Protein AF-A0A3B8U8Y0-F1 (afdb_monomer)

Sequence (117 aa):
MSFTENQKLILLQQATRGCTAACVAMLILENLNTLSEQHMLELSRTNLGDRLSMCRLLQKAGLTPVVKYDIPLDCLQQTIQENGPAIASIRGHVVIVDEVTESFVRIRDLITDGKLM

Foldseek 3Di:
DDADPVRQDADAQPDPLQQLLRVLVSVLCVVPVDDDPVSVVLSVVDSPLDDVSSQVSCVVSVAHDDDDPPADLVRVQVVCVVRNWDFDADPNGTWIFGHGDPVDTDIRGNYHPDPPD

Secondary structure (DSSP, 8-state):
-EE-TT--EEPPP-STT-HHHHHHHHHHHHHHSS--HHHHHHHHH----SHHHHHHHHHHTT--PPP-SS--HHHHHHHHHHH--EEEEETTEEEEEEEE-SS-EEEE----TT---

Radius of gyration: 13.86 Å; Cα contacts (8 Å, |Δi|>4): 140; chains: 1; bounding box: 35×28×33 Å

Nearest PDB structures (foldseek):
  6ha7-assembly3_B  TM=3.463E-01  e=4.178E+00  Cricetulus griseus

pLDDT: mean 80.46, std 12.52, range [33.72, 93.0]

Structure (mmCIF, N/CA/C/O backbone):
data_AF-A0A3B8U8Y0-F1
#
_entry.id   AF-A0A3B8U8Y0-F1
#
loop_
_atom_site.group_PDB
_atom_site.id
_atom_site.type_symbol
_atom_site.label_atom_id
_atom_site.label_alt_id
_atom_site.label_comp_id
_atom_site.label_asym_id
_atom_site.label_entity_id
_atom_site.label_seq_id
_atom_site.pdbx_PDB_ins_code
_atom_site.Cartn_x
_atom_site.Cartn_y
_atom_site.Cartn_z
_atom_site.occupancy
_atom_site.B_iso_or_equiv
_atom_site.auth_seq_id
_atom_site.auth_comp_id
_atom_site.auth_asym_id
_atom_site.auth_atom_id
_atom_site.pdbx_PDB_model_num
ATOM 1 N N . MET A 1 1 ? -5.450 11.447 -13.103 1.00 61.28 1 MET A N 1
ATOM 2 C CA . MET A 1 1 ? -5.392 11.132 -11.660 1.00 61.28 1 MET A CA 1
ATOM 3 C C . MET A 1 1 ? -6.642 11.704 -11.038 1.00 61.28 1 MET A C 1
ATOM 5 O O . MET A 1 1 ? -7.024 12.800 -11.433 1.00 61.28 1 MET A O 1
ATOM 9 N N . SER A 1 2 ? -7.267 10.968 -10.130 1.00 72.06 2 SER A N 1
ATOM 10 C CA . SER A 1 2 ? -8.475 11.408 -9.429 1.00 72.06 2 SER A 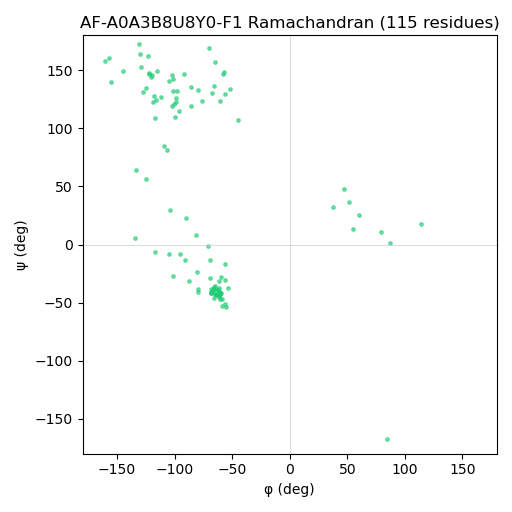CA 1
ATOM 11 C C . SER A 1 2 ? -8.219 11.371 -7.926 1.00 72.06 2 SER A C 1
ATOM 13 O O . SER A 1 2 ? -7.274 10.721 -7.482 1.00 72.06 2 SER A O 1
ATOM 15 N N . PHE A 1 3 ? -9.044 12.063 -7.147 1.00 76.06 3 PHE A N 1
ATOM 16 C CA . PHE A 1 3 ? -8.969 12.053 -5.688 1.00 76.06 3 PHE A CA 1
ATOM 17 C C . PHE A 1 3 ? -10.305 11.593 -5.111 1.00 76.06 3 PHE A C 1
ATOM 19 O O . PHE A 1 3 ? -11.359 11.860 -5.689 1.00 76.06 3 PHE A O 1
ATOM 26 N N . THR A 1 4 ? -10.262 10.888 -3.987 1.00 76.69 4 THR A N 1
ATOM 27 C CA . THR A 1 4 ? -11.445 10.600 -3.170 1.00 76.69 4 THR A CA 1
ATOM 28 C C . THR A 1 4 ? -11.956 11.869 -2.475 1.00 76.69 4 THR A C 1
ATOM 30 O O . THR A 1 4 ? -11.252 12.878 -2.387 1.00 76.69 4 THR A O 1
ATOM 33 N N . GLU A 1 5 ? -13.151 11.800 -1.881 1.00 74.00 5 GLU A N 1
ATOM 34 C CA . GLU A 1 5 ? -13.705 12.875 -1.038 1.00 74.00 5 GLU A CA 1
ATOM 35 C C . GLU A 1 5 ? -12.781 13.258 0.134 1.00 74.00 5 GLU A C 1
ATOM 37 O O . GLU A 1 5 ? -12.718 14.422 0.520 1.00 74.00 5 GLU A O 1
ATOM 42 N N . ASN A 1 6 ? -12.000 12.304 0.659 1.00 78.88 6 ASN A N 1
ATOM 43 C CA . ASN A 1 6 ? -10.987 12.537 1.693 1.00 78.88 6 ASN A CA 1
ATOM 44 C C . ASN A 1 6 ? -9.588 12.867 1.128 1.00 78.88 6 ASN A C 1
ATOM 46 O O . ASN A 1 6 ? -8.593 12.671 1.824 1.00 78.88 6 ASN A O 1
ATOM 50 N N . GLN A 1 7 ? -9.504 13.362 -0.114 1.00 79.56 7 GLN A N 1
ATOM 51 C CA . GLN A 1 7 ? -8.270 13.823 -0.773 1.00 79.56 7 GLN A CA 1
ATOM 52 C C . GLN A 1 7 ? -7.182 12.742 -0.914 1.00 79.56 7 GLN A C 1
ATOM 54 O O . GLN A 1 7 ? -5.994 13.044 -1.023 1.00 79.56 7 GLN A O 1
ATOM 59 N N . LYS A 1 8 ? -7.572 11.463 -0.939 1.00 80.62 8 LYS A N 1
ATOM 60 C CA . LYS A 1 8 ? -6.664 10.343 -1.210 1.00 80.62 8 LYS A CA 1
ATOM 61 C C . LYS A 1 8 ? -6.549 10.130 -2.709 1.00 80.62 8 LYS A C 1
ATOM 63 O O . LYS A 1 8 ? -7.545 10.125 -3.430 1.00 80.62 8 LYS A O 1
ATOM 68 N N . LEU A 1 9 ? -5.322 9.934 -3.177 1.00 81.25 9 LEU A N 1
ATOM 69 C CA . LEU A 1 9 ? -5.043 9.716 -4.589 1.00 81.25 9 LEU A CA 1
ATOM 70 C C . LEU A 1 9 ? -5.647 8.389 -5.076 1.00 81.25 9 LEU A C 1
ATOM 72 O O . LEU A 1 9 ? -5.493 7.356 -4.419 1.00 81.25 9 LEU A O 1
ATOM 76 N N . ILE A 1 10 ? -6.259 8.430 -6.261 1.00 79.69 10 ILE A N 1
ATOM 77 C CA . ILE A 1 10 ? -6.665 7.275 -7.063 1.00 79.69 10 ILE A CA 1
ATOM 78 C C . ILE A 1 10 ? -5.938 7.320 -8.416 1.00 79.69 10 ILE A C 1
ATOM 80 O O . ILE A 1 10 ? -6.062 8.274 -9.198 1.00 79.69 10 ILE A O 1
ATOM 84 N N . LEU A 1 11 ? -5.199 6.251 -8.713 1.00 75.50 11 LEU A N 1
ATOM 85 C CA . LEU A 1 11 ? -4.645 5.968 -10.034 1.00 75.50 11 LEU A CA 1
ATOM 86 C C . LEU A 1 11 ? -5.516 4.922 -10.722 1.00 75.50 11 LEU A C 1
ATOM 88 O O . LEU A 1 11 ? -5.813 3.891 -10.140 1.00 75.50 11 LEU A O 1
ATOM 92 N N . LEU A 1 12 ? -5.900 5.150 -11.973 1.00 70.81 12 LEU A N 1
ATOM 93 C CA . LEU A 1 12 ? -6.629 4.138 -12.735 1.00 70.81 12 LEU A CA 1
ATOM 94 C C . LEU A 1 12 ? -5.653 3.094 -13.274 1.00 70.81 12 LEU A C 1
ATOM 96 O O . LEU A 1 12 ? -4.630 3.445 -13.873 1.00 70.81 12 LEU A O 1
ATOM 100 N N . GLN A 1 13 ? -5.988 1.816 -13.104 1.00 67.12 13 GLN A N 1
ATOM 101 C CA . GLN A 1 13 ? -5.239 0.720 -13.705 1.00 67.12 13 GLN A CA 1
ATOM 102 C C . GLN A 1 13 ? -5.259 0.865 -15.237 1.00 67.12 13 GLN A C 1
ATOM 104 O O . GLN A 1 13 ? -6.322 0.925 -15.844 1.00 67.12 13 GLN A O 1
ATOM 109 N N . GLN A 1 14 ? -4.083 0.919 -15.868 1.00 65.19 14 GLN A N 1
ATOM 110 C CA . GLN A 1 14 ? -3.953 1.127 -17.323 1.00 65.19 14 GLN A CA 1
ATOM 111 C C . GLN A 1 14 ? -3.911 -0.184 -18.133 1.00 65.19 14 GLN A C 1
ATOM 113 O O . GLN A 1 14 ? -4.039 -0.168 -19.351 1.00 65.19 14 GLN A O 1
ATOM 118 N N . ALA A 1 15 ? -3.719 -1.332 -17.476 1.00 63.44 15 ALA A N 1
ATOM 119 C CA . ALA A 1 15 ? -3.616 -2.645 -18.117 1.00 63.44 15 ALA A CA 1
ATOM 120 C C . ALA A 1 15 ? -4.244 -3.720 -17.232 1.00 63.44 15 ALA A C 1
ATOM 122 O O . ALA A 1 15 ? -4.140 -3.626 -16.019 1.00 63.44 15 ALA A O 1
ATOM 123 N N . THR A 1 16 ? -4.817 -4.786 -17.797 1.00 59.38 16 THR A N 1
ATOM 124 C CA . THR A 1 16 ? -5.608 -5.826 -17.096 1.00 59.38 16 THR A CA 1
ATOM 125 C C . THR A 1 16 ? -4.894 -6.537 -15.933 1.00 59.38 16 THR A C 1
ATOM 127 O O . THR A 1 16 ? -5.552 -7.145 -15.096 1.00 59.38 16 THR A O 1
ATOM 130 N N . ARG A 1 17 ? -3.559 -6.450 -15.841 1.00 56.72 17 ARG A N 1
ATOM 131 C CA . ARG A 1 17 ? -2.722 -7.032 -14.771 1.00 56.72 17 ARG A CA 1
ATOM 132 C C . ARG A 1 17 ? -1.838 -5.973 -14.098 1.00 56.72 17 ARG A C 1
ATOM 134 O O . ARG A 1 17 ? -0.621 -6.095 -14.093 1.00 56.72 17 ARG A O 1
ATOM 141 N N . GLY A 1 18 ? -2.458 -4.916 -13.577 1.00 71.75 18 GLY A N 1
ATOM 142 C CA . GLY A 1 18 ? -1.759 -3.762 -13.000 1.00 71.75 18 GLY A CA 1
ATOM 143 C C . GLY A 1 18 ? -2.308 -3.277 -11.659 1.00 71.75 18 GLY A C 1
ATOM 144 O O . GLY A 1 18 ? -1.833 -2.258 -11.171 1.00 71.75 18 GLY A O 1
ATOM 145 N N . CYS A 1 19 ? -3.283 -3.970 -11.058 1.00 77.31 19 CYS A N 1
ATOM 146 C CA . CYS A 1 19 ? -3.900 -3.549 -9.795 1.00 77.31 19 CYS A CA 1
ATOM 147 C C . CYS A 1 19 ? -2.862 -3.436 -8.670 1.00 77.31 19 CYS A C 1
ATOM 149 O O . CYS A 1 19 ? -2.756 -2.403 -8.018 1.00 77.31 19 CYS A O 1
ATOM 151 N N . THR A 1 20 ? -1.990 -4.431 -8.518 1.00 84.06 20 THR A N 1
ATOM 152 C CA . THR A 1 20 ? -0.935 -4.379 -7.505 1.00 84.06 20 THR A CA 1
ATOM 153 C C . THR A 1 20 ? 0.035 -3.218 -7.720 1.00 84.06 20 THR A C 1
ATOM 155 O O . THR A 1 20 ? 0.385 -2.514 -6.774 1.00 84.06 20 THR A O 1
ATOM 158 N N . ALA A 1 21 ? 0.442 -2.980 -8.970 1.00 82.75 21 ALA A N 1
ATOM 159 C CA . ALA A 1 21 ? 1.349 -1.887 -9.296 1.00 82.75 21 ALA A CA 1
ATOM 160 C C . ALA A 1 21 ? 0.714 -0.515 -9.077 1.00 82.75 21 ALA A C 1
ATOM 162 O O . ALA A 1 21 ? 1.362 0.379 -8.536 1.00 82.75 21 ALA A O 1
ATOM 163 N N . ALA A 1 22 ? -0.564 -0.364 -9.411 1.00 83.00 22 ALA A N 1
ATOM 164 C CA . ALA A 1 22 ? -1.294 0.860 -9.139 1.00 83.00 22 ALA A CA 1
ATOM 165 C C . ALA A 1 22 ? -1.485 1.090 -7.626 1.00 83.00 22 ALA A C 1
ATOM 167 O O . ALA A 1 22 ? -1.279 2.215 -7.178 1.00 83.00 22 ALA A O 1
ATOM 168 N N . CYS A 1 23 ? -1.754 0.049 -6.821 1.00 87.69 23 CYS A N 1
ATOM 169 C CA . CYS A 1 23 ? -1.777 0.151 -5.352 1.00 87.69 23 CYS A CA 1
ATOM 170 C C . CYS A 1 23 ? -0.453 0.685 -4.799 1.00 87.69 23 CYS A C 1
ATOM 172 O O . CYS A 1 23 ? -0.434 1.651 -4.038 1.00 87.69 23 CYS A O 1
ATOM 174 N N . VAL A 1 24 ? 0.666 0.078 -5.203 1.00 88.56 24 VAL A N 1
ATOM 175 C CA . VAL A 1 24 ? 1.992 0.494 -4.727 1.00 88.56 24 VAL A CA 1
ATOM 176 C C . VAL A 1 24 ? 2.311 1.923 -5.172 1.00 88.56 24 VAL A C 1
ATOM 178 O O . VAL A 1 24 ? 2.760 2.730 -4.362 1.00 88.56 24 VAL A O 1
ATOM 181 N N . ALA A 1 25 ? 2.025 2.268 -6.428 1.00 86.94 25 ALA A N 1
ATOM 182 C CA . ALA A 1 25 ? 2.234 3.613 -6.951 1.00 86.94 25 ALA A CA 1
ATOM 183 C C . ALA A 1 25 ? 1.418 4.674 -6.193 1.00 86.94 25 ALA A C 1
ATOM 185 O O . ALA A 1 25 ? 1.948 5.746 -5.904 1.00 86.94 25 ALA A O 1
ATOM 186 N N . MET A 1 26 ? 0.163 4.372 -5.836 1.00 87.56 26 MET A N 1
ATOM 187 C CA . MET A 1 26 ? -0.683 5.276 -5.051 1.00 87.56 26 MET A CA 1
ATOM 188 C C . MET A 1 26 ? -0.080 5.573 -3.680 1.00 87.56 26 MET A C 1
ATOM 190 O O . MET A 1 26 ? 0.011 6.741 -3.315 1.00 87.56 26 MET A O 1
ATOM 194 N N . LEU A 1 27 ? 0.386 4.552 -2.952 1.00 89.00 27 LEU A N 1
ATOM 195 C CA . LEU A 1 27 ? 0.992 4.753 -1.630 1.00 89.00 27 LEU A CA 1
ATOM 196 C C . LEU A 1 27 ? 2.308 5.532 -1.699 1.00 89.00 27 LEU A C 1
ATOM 198 O O . LEU A 1 27 ? 2.566 6.381 -0.850 1.00 89.00 27 LEU A O 1
ATOM 202 N N . ILE A 1 28 ? 3.135 5.279 -2.718 1.00 88.62 28 ILE A N 1
ATOM 203 C CA . I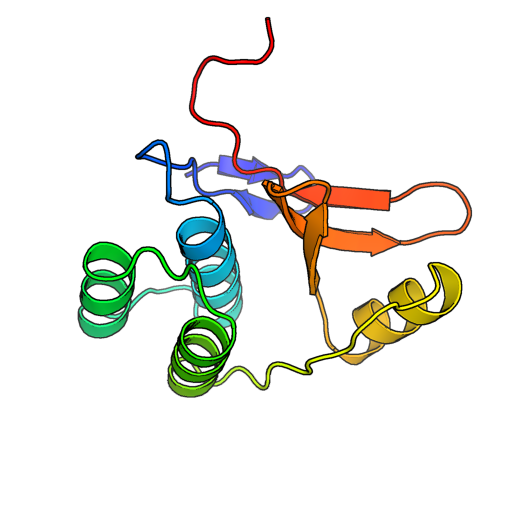LE A 1 28 ? 4.391 6.017 -2.900 1.00 88.62 28 ILE A CA 1
ATOM 204 C C . ILE A 1 28 ? 4.112 7.488 -3.221 1.00 88.62 28 ILE A C 1
ATOM 206 O O . ILE A 1 28 ? 4.729 8.363 -2.618 1.00 88.62 28 ILE A O 1
ATOM 210 N N . LEU A 1 29 ? 3.178 7.770 -4.137 1.00 86.81 29 LEU A N 1
ATOM 211 C CA . LEU A 1 29 ? 2.788 9.143 -4.465 1.00 86.81 29 LEU A CA 1
ATOM 212 C C . LEU A 1 29 ? 2.179 9.863 -3.268 1.00 86.81 29 LEU A C 1
ATOM 214 O O . LEU A 1 29 ? 2.464 11.034 -3.068 1.00 86.81 29 LEU A O 1
ATOM 218 N N . GLU A 1 30 ? 1.370 9.178 -2.467 1.00 84.88 30 GLU A N 1
ATOM 219 C CA . GLU A 1 30 ? 0.773 9.753 -1.264 1.00 84.88 30 GLU A CA 1
ATOM 220 C C . GLU A 1 30 ? 1.832 10.099 -0.205 1.00 84.88 30 GLU A C 1
ATOM 222 O O . GLU A 1 30 ? 1.737 11.137 0.442 1.00 84.88 30 GLU A O 1
ATOM 227 N N . ASN A 1 31 ? 2.869 9.268 -0.059 1.00 84.56 31 ASN A N 1
ATOM 228 C CA . ASN A 1 31 ? 3.934 9.489 0.918 1.00 84.56 31 ASN A CA 1
ATOM 229 C C . ASN A 1 31 ? 4.980 10.520 0.464 1.00 84.56 31 ASN A C 1
ATOM 231 O O . ASN A 1 31 ? 5.462 11.317 1.264 1.00 84.56 31 ASN A O 1
ATOM 235 N N . LEU A 1 32 ? 5.369 10.490 -0.813 1.00 84.12 32 LEU A N 1
ATOM 236 C CA . LEU A 1 32 ? 6.478 11.295 -1.338 1.00 84.12 32 LEU A CA 1
ATOM 237 C C . LEU A 1 32 ? 6.026 12.497 -2.175 1.00 84.12 32 LEU A C 1
ATOM 239 O O . LEU A 1 32 ? 6.866 13.296 -2.581 1.00 84.12 32 LEU A O 1
ATOM 243 N N . ASN A 1 33 ? 4.732 12.615 -2.490 1.00 82.19 33 ASN A N 1
ATOM 244 C CA . ASN A 1 33 ? 4.175 13.554 -3.477 1.00 82.19 33 ASN A CA 1
ATOM 245 C C . ASN A 1 33 ? 4.810 13.447 -4.880 1.00 82.19 33 ASN A C 1
ATOM 247 O O . ASN A 1 33 ? 4.622 14.327 -5.719 1.00 82.19 33 ASN A O 1
ATOM 251 N N . THR A 1 34 ? 5.575 12.384 -5.156 1.00 81.00 34 THR A N 1
ATOM 252 C CA . THR A 1 34 ? 6.277 12.180 -6.427 1.00 81.00 34 THR A CA 1
ATOM 253 C C . THR A 1 34 ? 6.671 10.716 -6.649 1.00 81.00 34 THR A C 1
ATOM 255 O O . THR A 1 34 ? 6.812 9.937 -5.705 1.00 81.00 34 THR A O 1
ATOM 258 N N . LEU A 1 35 ? 6.881 10.344 -7.913 1.00 79.00 35 LEU A N 1
ATOM 259 C CA . LEU A 1 35 ? 7.519 9.093 -8.320 1.00 79.00 35 LEU A CA 1
ATOM 260 C C . LEU A 1 35 ? 8.813 9.434 -9.051 1.00 79.00 35 LEU 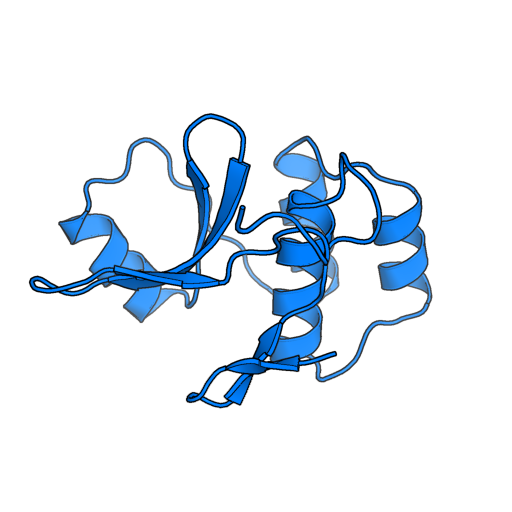A C 1
ATOM 262 O O . LEU A 1 35 ? 8.793 10.151 -10.049 1.00 79.00 35 LEU A O 1
ATOM 266 N N . SER A 1 36 ? 9.937 8.893 -8.583 1.00 81.75 36 SER A N 1
ATOM 267 C CA . SER A 1 36 ? 11.188 8.982 -9.330 1.00 81.75 36 SER A CA 1
ATOM 268 C C . SER A 1 36 ? 11.076 8.202 -10.643 1.00 81.75 36 SER A C 1
ATOM 270 O O . SER A 1 36 ? 10.291 7.253 -10.756 1.00 81.75 36 SER A O 1
ATOM 272 N N . GLU A 1 37 ? 11.903 8.548 -11.630 1.00 80.06 37 GLU A N 1
ATOM 273 C CA . GLU A 1 37 ? 12.010 7.767 -12.870 1.00 80.06 37 GLU A CA 1
ATOM 274 C C . GLU A 1 37 ? 12.304 6.293 -12.583 1.00 80.06 37 GLU A C 1
ATOM 276 O O . GLU A 1 37 ? 11.732 5.410 -13.218 1.00 80.06 37 GLU A O 1
ATOM 281 N N . GLN A 1 38 ? 13.124 6.017 -11.566 1.00 81.69 38 GLN A N 1
ATOM 282 C CA . GLN A 1 38 ? 13.404 4.659 -11.122 1.00 81.69 38 GLN A CA 1
ATOM 283 C C . GLN A 1 38 ? 12.142 3.945 -10.614 1.00 81.69 38 GLN A C 1
ATOM 285 O O . GLN A 1 38 ? 11.911 2.796 -10.987 1.00 81.69 38 GLN A O 1
ATOM 290 N N . HIS A 1 39 ? 11.296 4.609 -9.817 1.00 81.00 39 HIS A N 1
ATOM 291 C CA . HIS A 1 39 ? 10.026 4.025 -9.378 1.00 81.00 39 HIS A CA 1
ATOM 292 C C . HIS A 1 39 ? 9.114 3.723 -10.571 1.00 81.00 39 HIS A C 1
ATOM 294 O O . HIS A 1 39 ? 8.573 2.624 -10.661 1.00 81.00 39 HIS A O 1
ATOM 300 N N . MET A 1 40 ? 8.983 4.653 -11.522 1.00 77.88 40 MET A N 1
ATOM 301 C CA . MET A 1 40 ? 8.163 4.450 -12.725 1.00 77.88 40 MET A CA 1
ATOM 302 C C . MET A 1 40 ? 8.680 3.295 -13.596 1.00 77.88 40 MET A C 1
ATOM 304 O O . MET A 1 40 ? 7.900 2.496 -14.121 1.00 77.88 40 MET A O 1
ATOM 308 N N . LEU A 1 41 ? 9.999 3.167 -13.724 1.00 77.62 41 LEU A N 1
ATOM 309 C CA . LEU A 1 41 ? 10.648 2.084 -14.455 1.00 77.62 41 LEU A CA 1
ATOM 310 C C . LEU A 1 41 ? 10.398 0.719 -13.794 1.00 77.62 41 LEU A C 1
ATOM 312 O O . LEU A 1 41 ? 10.108 -0.257 -14.479 1.00 77.62 41 LEU A O 1
ATOM 316 N N . GLU A 1 42 ? 10.488 0.640 -12.466 1.00 79.25 42 GLU A N 1
ATOM 317 C CA . GLU A 1 42 ? 10.226 -0.597 -11.721 1.00 79.25 42 GLU A CA 1
ATOM 318 C C . GLU A 1 42 ? 8.735 -0.979 -11.776 1.00 79.25 42 GLU A C 1
ATOM 320 O O . GLU A 1 42 ? 8.409 -2.139 -12.036 1.00 79.25 42 GLU A O 1
ATOM 325 N N . LEU A 1 43 ? 7.830 -0.004 -11.639 1.00 77.69 43 LEU A N 1
ATOM 326 C CA . LEU A 1 43 ? 6.377 -0.197 -11.746 1.00 77.69 43 LEU A CA 1
ATOM 327 C C . LEU A 1 43 ? 5.929 -0.632 -13.151 1.00 77.69 43 LEU A C 1
ATOM 329 O O . LEU A 1 43 ? 5.003 -1.426 -13.274 1.00 77.69 43 LEU A O 1
ATOM 333 N N . SER A 1 44 ? 6.577 -0.138 -14.211 1.00 71.12 44 SER A N 1
ATOM 334 C CA . SER A 1 44 ? 6.233 -0.480 -15.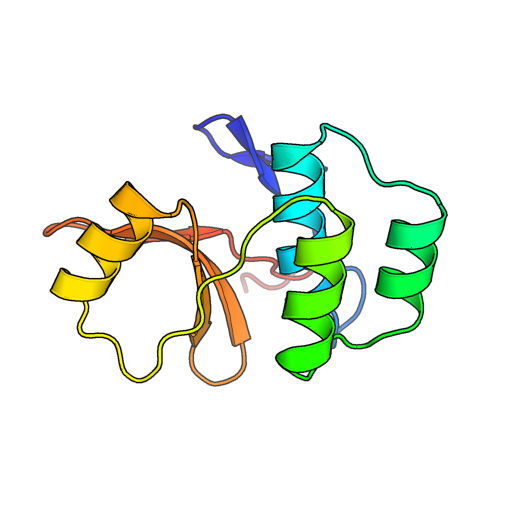604 1.00 71.12 44 SER A CA 1
ATOM 335 C C . SER A 1 44 ? 6.802 -1.822 -16.073 1.00 71.12 44 SER A C 1
ATOM 337 O O . SER A 1 44 ? 6.269 -2.428 -17.000 1.00 71.12 44 SER A O 1
ATOM 339 N N . ARG A 1 45 ? 7.884 -2.301 -15.447 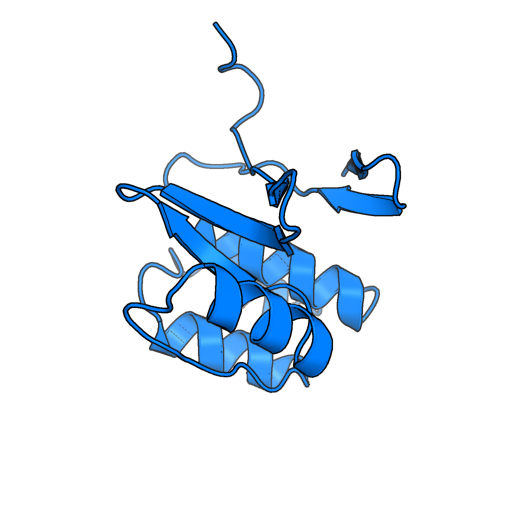1.00 68.75 45 ARG A N 1
ATOM 340 C CA . ARG A 1 45 ? 8.568 -3.553 -15.817 1.00 68.75 45 ARG A CA 1
ATOM 341 C C . ARG A 1 45 ? 8.120 -4.763 -15.010 1.00 68.75 45 ARG A C 1
ATOM 343 O O . ARG A 1 45 ? 8.540 -5.880 -15.307 1.00 68.75 45 ARG A O 1
ATOM 350 N N . THR A 1 46 ? 7.309 -4.560 -13.979 1.00 63.38 46 THR A N 1
ATOM 351 C CA . THR A 1 46 ? 6.898 -5.625 -13.072 1.00 63.38 46 THR A CA 1
ATOM 352 C C . THR A 1 46 ? 5.380 -5.698 -13.006 1.00 63.38 46 THR A C 1
ATOM 354 O O . THR A 1 46 ? 4.699 -4.698 -12.821 1.00 63.38 46 THR A O 1
ATOM 357 N N . ASN A 1 47 ? 4.825 -6.909 -13.084 1.00 62.28 47 ASN A N 1
ATOM 358 C CA . ASN A 1 47 ? 3.403 -7.116 -12.777 1.00 62.28 47 ASN A CA 1
ATOM 359 C C . ASN A 1 47 ? 3.110 -6.966 -11.267 1.00 62.28 47 ASN A C 1
ATOM 361 O O . ASN A 1 47 ? 1.971 -7.169 -10.857 1.00 62.28 47 ASN A O 1
ATOM 365 N N . LEU A 1 48 ? 4.139 -6.696 -10.440 1.00 63.34 48 LEU A N 1
ATOM 366 C CA . LEU A 1 48 ? 4.136 -6.730 -8.968 1.00 63.34 48 LEU A CA 1
ATOM 367 C C . LEU A 1 48 ? 3.295 -7.875 -8.383 1.00 63.34 48 LEU A C 1
ATOM 369 O O . LEU A 1 48 ? 2.707 -7.750 -7.318 1.00 63.34 48 LEU A O 1
ATOM 373 N N . GLY A 1 49 ? 3.228 -9.010 -9.085 1.00 65.06 49 GLY A N 1
ATOM 374 C CA . GLY A 1 49 ? 2.341 -10.115 -8.723 1.00 65.06 49 GLY A CA 1
ATOM 375 C C . GLY A 1 49 ? 2.763 -10.823 -7.437 1.00 65.06 49 GLY A C 1
ATOM 376 O O . GLY A 1 49 ? 1.983 -11.594 -6.884 1.00 65.06 49 GLY A O 1
ATOM 377 N N . ASP A 1 50 ? 3.983 -10.565 -6.960 1.00 76.44 50 ASP A N 1
ATOM 378 C CA . ASP A 1 50 ? 4.542 -11.147 -5.751 1.00 76.44 50 ASP A CA 1
ATOM 379 C C . ASP A 1 50 ? 4.804 -10.100 -4.656 1.00 76.44 50 ASP A C 1
ATOM 381 O O . ASP A 1 50 ? 5.134 -8.935 -4.891 1.00 76.44 50 ASP A O 1
ATOM 385 N N . ARG A 1 51 ? 4.680 -10.563 -3.412 1.00 83.88 51 ARG A N 1
ATOM 386 C CA . ARG A 1 51 ? 4.803 -9.740 -2.209 1.00 83.88 51 ARG A CA 1
ATOM 387 C C . ARG A 1 51 ? 6.200 -9.168 -1.991 1.00 83.88 51 ARG A C 1
ATOM 389 O O . ARG A 1 51 ? 6.324 -8.043 -1.516 1.00 83.88 51 ARG A O 1
ATOM 396 N N . LEU A 1 52 ? 7.244 -9.929 -2.316 1.00 85.31 52 LEU A N 1
ATOM 397 C CA . LEU A 1 52 ? 8.628 -9.510 -2.085 1.00 85.31 52 LEU A CA 1
ATOM 398 C C . LEU A 1 52 ? 8.973 -8.290 -2.936 1.00 85.31 52 LEU A C 1
ATOM 400 O O . LEU A 1 52 ? 9.576 -7.343 -2.430 1.00 85.31 52 LEU A O 1
ATOM 404 N N . SER A 1 53 ? 8.553 -8.289 -4.200 1.00 85.50 53 SER A N 1
ATOM 405 C CA . SER A 1 53 ? 8.739 -7.153 -5.101 1.00 85.50 53 SER A CA 1
ATOM 406 C C . SER A 1 53 ? 8.008 -5.906 -4.600 1.00 85.50 53 SER A C 1
ATOM 408 O O . SER A 1 53 ? 8.609 -4.832 -4.566 1.00 85.50 53 SER A O 1
ATOM 410 N N . MET A 1 54 ? 6.764 -6.046 -4.119 1.00 87.62 54 MET A N 1
ATOM 411 C CA . MET A 1 54 ? 6.022 -4.930 -3.514 1.00 87.62 54 MET A CA 1
ATOM 412 C C . MET A 1 54 ? 6.759 -4.331 -2.314 1.00 87.62 54 MET A C 1
ATOM 414 O O . MET A 1 54 ? 6.991 -3.123 -2.269 1.00 87.62 54 MET A O 1
ATOM 418 N N . CYS A 1 55 ? 7.150 -5.170 -1.348 1.00 89.75 55 CYS A N 1
ATOM 419 C CA . CYS A 1 55 ? 7.802 -4.701 -0.129 1.00 89.75 55 CYS A CA 1
ATOM 420 C C . CYS A 1 55 ? 9.118 -3.982 -0.434 1.00 89.75 55 CYS A C 1
ATOM 422 O O . CYS A 1 55 ? 9.368 -2.916 0.121 1.00 89.75 55 CYS A O 1
ATOM 424 N N . ARG A 1 56 ? 9.930 -4.521 -1.352 1.00 88.94 56 ARG A N 1
ATOM 425 C CA . ARG A 1 56 ? 11.192 -3.891 -1.764 1.00 88.94 56 ARG A CA 1
ATOM 426 C C . ARG A 1 56 ? 10.974 -2.515 -2.380 1.00 88.94 56 ARG A C 1
ATOM 428 O O . ARG A 1 56 ? 11.733 -1.599 -2.080 1.00 88.94 56 ARG A O 1
ATOM 435 N N . LEU A 1 57 ? 9.963 -2.363 -3.235 1.00 88.62 57 LEU A N 1
ATOM 436 C CA . LEU A 1 57 ? 9.686 -1.082 -3.881 1.00 88.62 57 LEU A CA 1
ATOM 437 C C . LEU A 1 57 ? 9.188 -0.035 -2.872 1.00 88.62 57 LEU A C 1
ATOM 439 O O . LEU A 1 57 ? 9.661 1.097 -2.887 1.00 88.62 57 LEU A O 1
ATOM 443 N N . LEU A 1 58 ? 8.306 -0.429 -1.948 1.00 89.88 58 LEU A N 1
ATOM 444 C CA . LEU A 1 58 ? 7.854 0.438 -0.854 1.00 89.88 58 LEU A CA 1
ATOM 445 C C . LEU A 1 58 ? 9.025 0.862 0.051 1.00 89.88 58 LEU A C 1
ATOM 447 O O . LEU A 1 58 ? 9.163 2.042 0.358 1.00 89.88 58 LEU A O 1
ATOM 451 N N . GLN A 1 59 ? 9.923 -0.065 0.397 1.00 91.56 59 GLN A N 1
ATOM 452 C CA . GLN A 1 59 ? 11.132 0.229 1.180 1.00 91.56 59 GLN A CA 1
ATOM 453 C C . GLN A 1 59 ? 12.077 1.206 0.482 1.00 91.56 59 GLN A C 1
ATOM 455 O O . GLN A 1 59 ? 12.580 2.129 1.120 1.00 91.56 59 GLN A O 1
ATOM 460 N N . LYS A 1 60 ? 12.292 1.058 -0.831 1.00 88.62 60 LYS A N 1
ATOM 461 C CA . LYS A 1 60 ? 13.071 2.027 -1.624 1.00 88.62 60 LYS A CA 1
ATOM 462 C C . LYS A 1 60 ? 12.445 3.422 -1.618 1.00 88.62 60 LYS A C 1
ATOM 464 O O . LYS A 1 60 ? 13.170 4.409 -1.654 1.00 88.62 60 LYS A O 1
ATOM 469 N N . ALA A 1 61 ? 11.120 3.496 -1.532 1.00 86.69 61 ALA A N 1
ATOM 470 C CA . ALA A 1 61 ? 10.374 4.739 -1.386 1.00 86.69 61 ALA A CA 1
ATOM 471 C C . ALA A 1 61 ? 10.317 5.265 0.065 1.00 86.69 61 ALA A C 1
ATOM 473 O O . ALA A 1 61 ? 9.586 6.214 0.342 1.00 86.69 61 ALA A O 1
ATOM 474 N N . GLY A 1 62 ? 11.065 4.666 0.999 1.00 89.75 62 GLY A N 1
ATOM 475 C CA . GLY A 1 62 ? 11.130 5.098 2.397 1.00 89.75 62 GLY A CA 1
ATOM 476 C C . GLY A 1 62 ? 9.946 4.658 3.263 1.00 89.75 62 GLY A C 1
ATOM 477 O O . GLY A 1 62 ? 9.820 5.125 4.391 1.00 89.75 62 GLY A O 1
ATOM 478 N N . LEU A 1 63 ? 9.084 3.768 2.764 1.00 90.12 63 LEU A N 1
ATOM 479 C CA . LEU A 1 63 ? 7.981 3.180 3.526 1.00 90.12 63 LEU A CA 1
ATOM 480 C C . LEU A 1 63 ? 8.425 1.874 4.197 1.00 90.12 63 LEU A C 1
ATOM 482 O O . LEU A 1 63 ? 9.196 1.103 3.630 1.00 90.12 63 LEU A O 1
ATOM 486 N N . THR A 1 64 ? 7.878 1.572 5.374 1.00 92.31 64 THR A N 1
ATOM 487 C CA . THR A 1 64 ? 8.180 0.332 6.111 1.00 92.31 64 THR A CA 1
ATOM 488 C C . THR A 1 64 ? 6.966 -0.600 6.082 1.00 92.31 64 THR A C 1
ATOM 490 O O . THR A 1 64 ? 6.150 -0.570 7.001 1.00 92.31 64 THR A O 1
ATOM 493 N N . PRO A 1 65 ? 6.788 -1.412 5.024 1.00 91.94 65 PRO A N 1
ATOM 494 C CA . PRO A 1 65 ? 5.629 -2.285 4.905 1.00 91.94 65 PRO A CA 1
ATOM 495 C C . PRO A 1 65 ? 5.661 -3.390 5.964 1.00 91.94 65 PRO A C 1
ATOM 497 O O . PRO A 1 65 ? 6.646 -4.123 6.083 1.00 91.94 65 PRO A O 1
ATOM 500 N N . VAL A 1 66 ? 4.549 -3.560 6.677 1.00 90.50 66 VAL A N 1
ATOM 501 C CA . VAL A 1 66 ? 4.321 -4.688 7.586 1.00 90.50 66 VAL A CA 1
ATOM 502 C C . VAL A 1 66 ? 3.478 -5.734 6.867 1.00 90.50 66 VAL A C 1
ATOM 504 O O . VAL A 1 66 ? 2.403 -5.440 6.348 1.00 90.50 66 VAL A O 1
ATOM 507 N N . VAL A 1 67 ? 3.965 -6.973 6.831 1.00 89.88 67 VAL A N 1
ATOM 508 C CA . VAL A 1 67 ? 3.248 -8.096 6.220 1.00 89.88 67 VAL A CA 1
ATOM 509 C C . VAL A 1 67 ? 2.556 -8.899 7.311 1.00 89.88 67 VAL A C 1
ATOM 511 O O . VAL A 1 67 ? 3.212 -9.424 8.207 1.00 89.88 67 VAL A O 1
ATOM 514 N N . LYS A 1 68 ? 1.238 -9.048 7.194 1.00 86.31 68 LYS A N 1
ATOM 515 C CA . LYS A 1 68 ? 0.424 -9.916 8.048 1.00 86.31 68 LYS A CA 1
ATOM 516 C C . LYS A 1 68 ? -0.447 -10.832 7.174 1.00 86.31 68 LYS A C 1
ATOM 518 O O . LYS A 1 68 ? -0.760 -10.484 6.035 1.00 86.31 68 LYS A O 1
ATOM 523 N N . TYR A 1 69 ? -0.803 -12.000 7.701 1.00 84.69 69 TYR A N 1
ATOM 524 C CA . TYR A 1 69 ? -1.624 -13.018 7.032 1.00 84.69 69 TYR A CA 1
ATOM 525 C C . TYR A 1 69 ? -2.863 -13.298 7.874 1.00 84.69 69 TYR A C 1
ATOM 527 O O . TYR A 1 69 ? -2.775 -13.214 9.097 1.00 84.69 69 TYR A O 1
ATOM 535 N N . ASP A 1 70 ? -3.979 -13.616 7.214 1.00 82.38 70 ASP A N 1
ATOM 536 C CA . ASP A 1 70 ? -5.226 -14.063 7.851 1.00 82.38 70 ASP A CA 1
ATOM 537 C C . ASP A 1 70 ? -5.653 -13.186 9.039 1.00 82.38 70 ASP A C 1
ATOM 539 O O . ASP A 1 70 ? -5.958 -13.671 10.125 1.00 82.38 70 ASP A O 1
ATOM 543 N N . ILE A 1 71 ? -5.626 -11.865 8.832 1.00 82.44 71 ILE A N 1
ATOM 544 C CA . ILE A 1 71 ? -5.914 -10.878 9.874 1.00 82.44 71 ILE A CA 1
ATOM 545 C C . ILE A 1 71 ? -7.430 -10.818 10.106 1.00 82.44 71 ILE A C 1
ATOM 547 O O . ILE A 1 71 ? -8.168 -10.512 9.164 1.00 82.44 71 ILE A O 1
ATOM 551 N N . PRO A 1 72 ? -7.904 -11.040 11.342 1.00 84.94 72 PRO A N 1
ATOM 552 C CA . PRO A 1 72 ? -9.277 -10.733 11.728 1.00 84.94 72 PRO A CA 1
ATOM 553 C C . PRO A 1 72 ? -9.625 -9.253 11.488 1.00 84.94 72 PRO A C 1
ATOM 555 O O . PRO A 1 72 ? -8.759 -8.383 11.571 1.00 84.94 72 PRO A O 1
ATOM 558 N N . LEU A 1 73 ? -10.883 -8.940 11.173 1.00 81.00 73 LEU A N 1
ATOM 559 C CA . LEU A 1 73 ? -11.281 -7.580 10.776 1.00 81.00 73 LEU A CA 1
ATOM 560 C C . LEU A 1 73 ? -11.025 -6.527 11.876 1.00 81.00 73 LEU A C 1
ATOM 562 O O . LEU A 1 73 ? -10.587 -5.417 11.582 1.00 81.00 73 LEU A O 1
ATOM 566 N N . ASP A 1 74 ? -11.235 -6.898 13.135 1.00 82.00 74 ASP A N 1
ATOM 567 C CA . ASP A 1 74 ? -10.929 -6.106 14.332 1.00 82.00 74 ASP A CA 1
ATOM 568 C C . ASP A 1 74 ? -9.421 -5.823 14.465 1.00 82.00 74 ASP A C 1
ATOM 570 O O . ASP A 1 74 ? -8.999 -4.688 14.685 1.00 82.00 74 ASP A O 1
ATOM 574 N N . CYS A 1 75 ? -8.582 -6.828 14.213 1.00 88.31 75 CYS A N 1
ATOM 575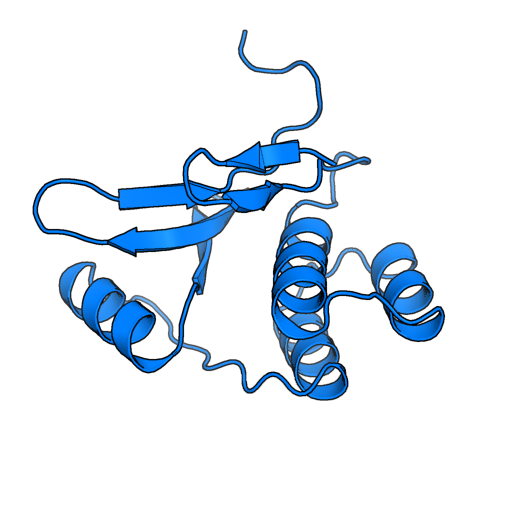 C CA . CYS A 1 75 ? -7.128 -6.665 14.184 1.00 88.31 75 CYS A CA 1
ATOM 576 C C . CYS A 1 75 ? -6.650 -5.823 12.984 1.00 88.31 75 CYS A C 1
ATOM 578 O O . CYS A 1 75 ? -5.606 -5.160 13.056 1.00 88.31 75 CYS A O 1
ATOM 580 N N . LEU A 1 76 ? -7.385 -5.841 11.867 1.00 88.94 76 LEU A N 1
ATOM 581 C CA . LEU A 1 76 ? -7.083 -5.030 10.688 1.00 88.94 76 LEU A CA 1
ATOM 582 C C . LEU A 1 76 ? -7.303 -3.541 10.970 1.00 88.94 76 LEU A C 1
ATOM 584 O O . LEU A 1 76 ? -6.451 -2.739 10.591 1.00 88.94 76 LEU A O 1
ATOM 588 N N . GLN A 1 77 ? -8.373 -3.180 11.686 1.00 92.12 77 GLN A N 1
ATOM 589 C CA . GLN A 1 77 ? -8.611 -1.798 12.111 1.00 92.12 77 GLN A CA 1
ATOM 590 C C . GLN A 1 77 ? -7.422 -1.241 12.898 1.00 92.12 77 GLN A C 1
ATOM 592 O O . GLN A 1 77 ? -6.863 -0.213 12.513 1.00 92.12 77 GLN A O 1
ATOM 597 N N . GLN A 1 78 ? -6.996 -1.942 13.952 1.00 91.25 78 GLN A N 1
ATOM 598 C CA . GLN A 1 78 ? -5.855 -1.511 14.761 1.00 91.25 78 GLN A CA 1
ATOM 599 C C . GLN A 1 78 ? -4.572 -1.420 13.921 1.00 91.25 78 GLN A C 1
ATOM 601 O O . GLN A 1 78 ? -3.826 -0.447 14.008 1.00 91.25 78 GLN A O 1
ATOM 606 N N . THR A 1 79 ? -4.339 -2.398 13.040 1.00 91.50 79 THR A N 1
ATOM 607 C CA . THR A 1 79 ? -3.161 -2.398 12.160 1.00 91.50 79 THR A CA 1
ATOM 608 C C . THR A 1 79 ? -3.131 -1.169 11.250 1.00 91.50 79 THR A C 1
ATOM 610 O O . THR A 1 79 ? -2.062 -0.584 11.075 1.00 91.50 79 THR A O 1
ATOM 613 N N . ILE A 1 80 ? -4.279 -0.768 10.694 1.00 91.94 80 ILE A N 1
ATOM 614 C CA . ILE A 1 80 ? -4.387 0.409 9.824 1.00 91.94 80 ILE A CA 1
ATOM 615 C C . ILE A 1 80 ? -4.170 1.705 10.611 1.00 91.94 80 ILE A C 1
ATOM 617 O O . ILE A 1 80 ? -3.505 2.615 10.124 1.00 91.94 80 ILE A O 1
ATOM 621 N N . GLN A 1 81 ? -4.677 1.790 11.841 1.00 90.81 81 GLN A N 1
ATOM 622 C CA . GLN A 1 81 ? -4.450 2.953 12.704 1.00 90.81 81 GLN A CA 1
ATOM 623 C C . GLN A 1 81 ? -2.968 3.132 13.064 1.00 90.81 81 GLN A C 1
ATOM 625 O O . GLN A 1 81 ? -2.477 4.257 13.099 1.00 90.81 81 GLN A O 1
ATOM 630 N N . GLU A 1 82 ? -2.249 2.033 13.300 1.00 91.25 82 GLU A N 1
ATOM 631 C CA . GLU A 1 82 ? -0.831 2.055 13.678 1.00 91.25 82 GLU A CA 1
ATOM 632 C C . GLU A 1 82 ? 0.113 2.273 12.486 1.00 91.25 82 GLU A C 1
ATOM 634 O O . GLU A 1 82 ? 1.135 2.941 12.624 1.00 91.25 82 GLU A O 1
ATOM 639 N N . ASN A 1 83 ? -0.198 1.687 11.324 1.00 90.56 83 ASN A N 1
ATOM 640 C CA . ASN A 1 83 ? 0.745 1.578 10.201 1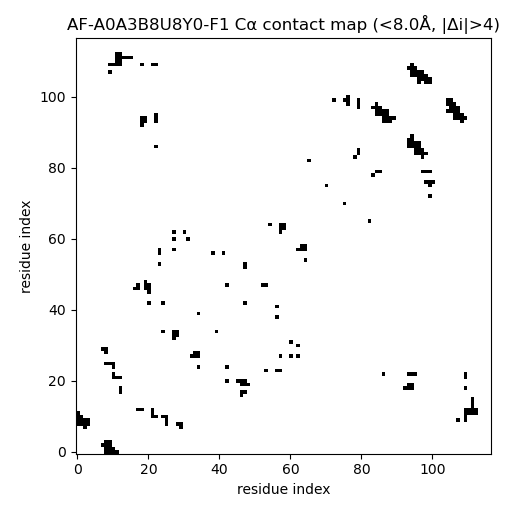.00 90.56 83 ASN A CA 1
ATOM 641 C C . ASN A 1 83 ? 0.290 2.324 8.937 1.00 90.56 83 ASN A C 1
ATOM 643 O O . ASN A 1 83 ? 1.044 2.397 7.966 1.00 90.56 83 ASN A O 1
ATOM 647 N N . GLY A 1 84 ? -0.925 2.872 8.932 1.00 91.38 84 GLY A N 1
ATOM 648 C CA . GLY A 1 84 ? -1.550 3.459 7.753 1.00 91.38 84 GLY A CA 1
ATOM 649 C C . GLY A 1 84 ? -2.260 2.433 6.856 1.00 91.38 84 GLY A C 1
ATOM 650 O O . GLY A 1 84 ? -2.495 1.293 7.262 1.00 91.38 84 GLY A O 1
ATOM 651 N N . PRO A 1 85 ? -2.638 2.833 5.628 1.00 93.00 85 PRO A N 1
ATOM 652 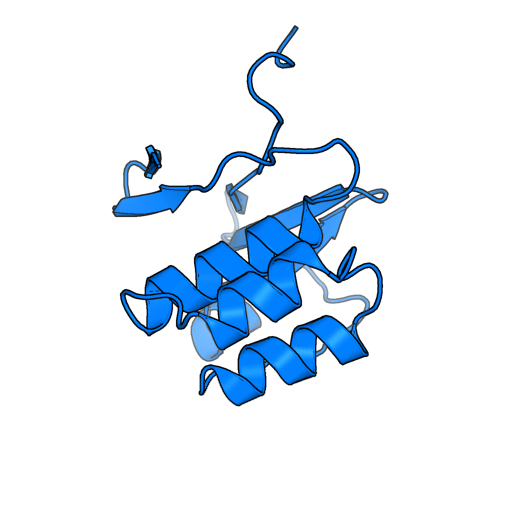C CA . PRO A 1 85 ? -3.441 2.010 4.726 1.00 93.00 85 PRO A CA 1
ATOM 653 C C . PRO A 1 85 ? -2.805 0.656 4.391 1.00 93.00 85 PRO A C 1
ATOM 655 O O . PRO A 1 85 ? -1.587 0.537 4.240 1.00 93.00 85 PRO A O 1
ATOM 658 N N . ALA A 1 86 ? -3.641 -0.361 4.193 1.00 92.31 86 ALA A N 1
ATOM 659 C CA . ALA A 1 86 ? -3.201 -1.715 3.865 1.00 92.31 86 ALA A CA 1
ATOM 660 C C . ALA A 1 86 ? -3.439 -2.050 2.387 1.00 92.31 86 ALA A C 1
ATOM 662 O O . ALA A 1 86 ? -4.495 -1.749 1.839 1.00 92.31 86 ALA A O 1
ATOM 663 N N . ILE A 1 87 ? -2.500 -2.752 1.746 1.00 90.88 87 ILE A N 1
ATOM 664 C CA . ILE A 1 87 ? -2.759 -3.423 0.462 1.00 90.88 87 ILE A CA 1
ATOM 665 C C . ILE A 1 87 ? -3.355 -4.800 0.768 1.00 90.88 87 ILE A C 1
ATOM 667 O O . ILE A 1 87 ? -2.696 -5.630 1.397 1.00 90.88 87 ILE A O 1
ATOM 671 N N . ALA A 1 88 ? -4.578 -5.059 0.306 1.00 88.88 88 ALA A N 1
ATOM 672 C CA . ALA A 1 88 ? -5.286 -6.315 0.544 1.00 88.88 88 ALA A CA 1
ATOM 673 C C . ALA A 1 88 ? -5.634 -7.025 -0.769 1.00 88.88 88 ALA A C 1
ATOM 675 O O . ALA A 1 88 ? -5.967 -6.385 -1.765 1.00 88.88 88 ALA A O 1
ATOM 676 N N . SER A 1 89 ? -5.582 -8.362 -0.752 1.00 85.81 89 SER A N 1
ATOM 677 C CA . SER A 1 89 ? -6.081 -9.203 -1.843 1.00 85.81 89 SER A CA 1
ATOM 678 C C . SER A 1 89 ? -7.437 -9.786 -1.463 1.00 85.81 89 SER A C 1
ATOM 680 O O . SER A 1 89 ? -7.548 -10.526 -0.486 1.00 85.81 89 SER A O 1
ATOM 682 N N . ILE A 1 90 ? -8.467 -9.464 -2.238 1.00 80.44 90 ILE A N 1
ATOM 683 C CA . ILE A 1 90 ? -9.835 -9.941 -2.062 1.00 80.44 90 ILE A CA 1
ATOM 684 C C . ILE A 1 90 ? -10.188 -10.762 -3.301 1.00 80.44 90 ILE A C 1
ATOM 686 O O . ILE A 1 90 ? -10.351 -10.222 -4.391 1.00 80.44 90 ILE A O 1
ATOM 690 N N . ARG A 1 91 ? -10.285 -12.090 -3.146 1.00 78.06 91 ARG A N 1
ATOM 691 C CA . ARG A 1 91 ? -10.642 -13.032 -4.231 1.00 78.06 91 ARG A CA 1
ATOM 692 C C . ARG A 1 91 ? -9.793 -12.874 -5.510 1.00 78.06 91 ARG A C 1
ATOM 694 O O . ARG A 1 91 ? -10.295 -13.040 -6.615 1.00 78.06 91 ARG A O 1
ATOM 701 N N . GLY A 1 92 ? -8.503 -12.566 -5.359 1.00 76.75 92 GLY A N 1
ATOM 702 C CA . GLY A 1 92 ? -7.573 -12.389 -6.482 1.00 76.75 92 GLY A CA 1
ATOM 703 C C . GLY A 1 92 ? -7.538 -10.977 -7.077 1.00 76.75 92 GLY A C 1
ATOM 704 O O . GLY A 1 92 ? -6.771 -10.745 -8.008 1.00 76.75 92 GLY A O 1
ATOM 705 N N . HIS A 1 93 ? -8.315 -10.039 -6.529 1.00 80.69 93 HIS A N 1
ATOM 706 C CA . HIS A 1 93 ? -8.237 -8.613 -6.840 1.00 80.69 93 HIS A CA 1
ATOM 707 C C . HIS A 1 93 ? -7.501 -7.855 -5.738 1.00 80.69 93 HIS A C 1
ATOM 709 O O . HIS A 1 93 ? -7.614 -8.215 -4.569 1.00 80.69 93 HIS A O 1
ATOM 715 N N . VAL A 1 94 ? -6.748 -6.817 -6.094 1.00 84.94 94 VAL A N 1
ATOM 716 C CA . VAL A 1 94 ? -5.926 -6.061 -5.141 1.00 84.94 94 VAL A CA 1
ATOM 717 C C . VAL A 1 94 ? -6.488 -4.659 -4.980 1.00 84.94 94 VAL A C 1
ATOM 719 O O . VAL A 1 94 ? -6.668 -3.947 -5.965 1.00 84.94 94 VAL A O 1
ATOM 722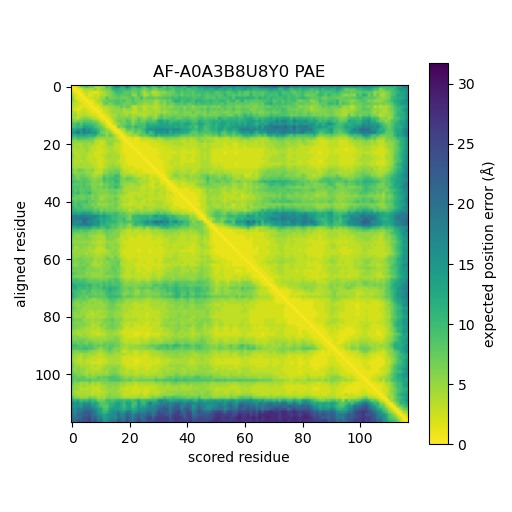 N N . VAL A 1 95 ? -6.733 -4.275 -3.730 1.00 87.88 95 VAL A N 1
ATOM 723 C CA . VAL A 1 95 ? -7.283 -2.973 -3.332 1.00 87.88 95 VAL A CA 1
ATOM 724 C C . VAL A 1 95 ? -6.428 -2.354 -2.229 1.00 87.88 95 VAL A C 1
ATOM 726 O O . VAL A 1 95 ? -5.640 -3.051 -1.580 1.00 87.88 95 VAL A O 1
ATOM 729 N N . ILE A 1 96 ? -6.599 -1.053 -1.989 1.00 91.31 96 ILE A N 1
ATOM 730 C CA . ILE A 1 96 ? -6.111 -0.418 -0.759 1.00 91.31 96 ILE A CA 1
ATOM 731 C C . ILE A 1 96 ? -7.269 -0.313 0.225 1.00 91.31 96 ILE A C 1
ATOM 733 O O . ILE A 1 96 ? -8.348 0.143 -0.137 1.00 91.31 96 ILE A O 1
ATOM 737 N N . VAL A 1 97 ? -7.043 -0.713 1.469 1.00 92.12 97 VAL A N 1
ATOM 738 C CA . VAL A 1 97 ? -7.960 -0.513 2.588 1.00 92.12 97 VAL A CA 1
ATOM 739 C C . VAL A 1 97 ? -7.458 0.685 3.381 1.00 92.12 97 VAL A C 1
ATOM 741 O O . VAL A 1 97 ? -6.403 0.611 4.011 1.00 92.12 97 VAL A O 1
ATOM 744 N N . ASP A 1 98 ? -8.194 1.791 3.317 1.00 91.75 98 ASP A N 1
ATOM 745 C CA . ASP A 1 98 ? -7.823 3.030 4.010 1.00 91.75 98 ASP A CA 1
ATOM 746 C C . ASP A 1 98 ? -8.351 3.064 5.443 1.00 91.75 98 ASP A C 1
ATOM 748 O O . ASP A 1 98 ? -7.740 3.684 6.308 1.00 91.75 98 ASP A O 1
ATOM 752 N N . GLU A 1 99 ? -9.500 2.433 5.690 1.00 91.75 99 GLU A N 1
ATOM 753 C CA . GLU A 1 99 ? -10.197 2.524 6.969 1.00 91.75 99 GLU A CA 1
ATOM 754 C C . GLU A 1 99 ? -11.078 1.295 7.197 1.00 91.75 99 GLU A C 1
ATOM 756 O O . GLU A 1 99 ? -11.770 0.823 6.291 1.00 91.75 99 GLU A O 1
ATOM 761 N N . VAL A 1 100 ? -11.082 0.809 8.435 1.00 91.62 100 VAL A N 1
ATOM 762 C CA . VAL A 1 100 ? -12.016 -0.203 8.929 1.00 91.62 100 VAL A CA 1
ATOM 763 C C . VAL A 1 100 ? -12.644 0.344 10.202 1.00 91.62 100 VAL A C 1
ATOM 765 O O . VAL A 1 100 ? -11.942 0.833 11.086 1.00 91.62 100 VAL A O 1
ATOM 768 N N . THR A 1 101 ? -13.965 0.266 10.290 1.00 89.75 101 THR A N 1
ATOM 769 C CA . THR A 1 101 ? -14.749 0.587 11.485 1.00 89.75 101 THR A CA 1
ATOM 770 C C . THR A 1 101 ? -15.734 -0.545 11.756 1.00 89.75 101 THR A C 1
ATOM 772 O O . THR A 1 101 ? -15.908 -1.435 10.924 1.00 89.75 101 THR A O 1
ATOM 775 N N . GLU A 1 102 ? -16.426 -0.494 12.894 1.00 87.38 102 GLU A N 1
ATOM 776 C CA . GLU A 1 102 ? -17.508 -1.440 13.199 1.00 87.38 102 GLU A CA 1
ATOM 777 C C . GLU A 1 102 ? -18.648 -1.389 12.166 1.00 87.38 102 GLU A C 1
ATOM 779 O O . GLU A 1 102 ? -19.325 -2.389 11.936 1.00 87.38 102 GLU A O 1
ATOM 784 N N . SER A 1 103 ? -18.846 -0.234 11.522 1.00 88.81 103 SER A N 1
ATOM 785 C CA . SER A 1 103 ? -19.990 0.023 10.640 1.00 88.81 103 SER A CA 1
ATOM 786 C C . SER A 1 103 ? -19.662 -0.093 9.152 1.00 88.81 103 SER A C 1
ATOM 788 O O . SER A 1 103 ? -20.558 -0.344 8.348 1.00 88.81 103 SER A O 1
ATOM 790 N N . PHE A 1 104 ? -18.408 0.136 8.751 1.00 89.19 104 PHE A N 1
ATOM 791 C CA . PHE A 1 104 ? -18.012 0.119 7.342 1.00 89.19 104 PHE A CA 1
ATOM 792 C C . PHE A 1 104 ? -16.517 -0.146 7.136 1.00 89.19 104 PHE A C 1
ATOM 794 O O . PHE A 1 104 ? -15.686 0.099 8.010 1.00 89.19 104 PHE A O 1
ATOM 801 N N . VAL A 1 105 ? -16.182 -0.565 5.913 1.00 90.19 105 VAL A N 1
ATOM 802 C CA . VAL A 1 105 ? -14.811 -0.643 5.396 1.00 90.19 105 VAL A CA 1
ATOM 803 C C . VAL A 1 105 ? -14.690 0.297 4.204 1.00 90.19 105 VAL A C 1
ATOM 805 O O . VAL A 1 105 ? -15.492 0.224 3.273 1.00 90.19 105 VAL A O 1
ATOM 808 N N . ARG A 1 106 ? -13.687 1.176 4.220 1.00 90.25 106 ARG A N 1
ATOM 809 C CA . ARG A 1 106 ? -13.377 2.072 3.103 1.00 90.25 106 ARG A CA 1
ATOM 810 C C . ARG A 1 106 ? -12.212 1.508 2.308 1.00 90.25 106 ARG A C 1
ATOM 812 O O . ARG A 1 106 ? -11.111 1.339 2.834 1.00 90.25 106 ARG A O 1
ATOM 819 N N . ILE A 1 107 ? -12.459 1.261 1.026 1.00 90.06 107 ILE A N 1
ATOM 820 C CA . ILE A 1 107 ? -11.449 0.781 0.086 1.00 90.06 107 ILE A CA 1
ATOM 821 C C . ILE A 1 107 ? -11.251 1.773 -1.059 1.00 90.06 107 ILE A C 1
ATOM 823 O O . ILE A 1 107 ? -12.206 2.402 -1.516 1.00 90.06 107 ILE A O 1
ATOM 827 N N . ARG A 1 108 ? -10.016 1.876 -1.552 1.00 87.25 108 ARG A N 1
ATOM 828 C CA . ARG A 1 108 ? -9.709 2.424 -2.874 1.00 87.25 108 ARG A CA 1
ATOM 829 C C . ARG A 1 108 ? -9.570 1.267 -3.842 1.00 87.25 108 ARG A C 1
ATOM 831 O O . ARG A 1 108 ? -8.652 0.450 -3.729 1.00 87.25 108 ARG A O 1
ATOM 838 N N . ASP A 1 109 ? -10.496 1.230 -4.787 1.00 82.56 109 ASP A N 1
ATOM 839 C CA . ASP A 1 109 ? -10.478 0.285 -5.887 1.00 82.56 109 ASP A CA 1
ATOM 840 C C . ASP A 1 109 ? -9.962 0.963 -7.166 1.00 82.56 109 ASP A C 1
ATOM 842 O O . ASP A 1 109 ? -10.226 2.131 -7.443 1.00 82.56 109 ASP A O 1
ATOM 846 N N . LEU A 1 110 ? -9.193 0.199 -7.926 1.00 71.25 110 LEU A N 1
ATOM 847 C CA . LEU A 1 110 ? -8.413 0.573 -9.095 1.00 71.25 110 LEU A CA 1
ATOM 848 C C . LEU A 1 110 ? -9.087 0.106 -10.388 1.00 71.25 110 LEU A C 1
ATOM 850 O O . LEU A 1 110 ? -8.393 -0.244 -11.346 1.00 71.25 110 LEU A O 1
ATOM 854 N N . ILE A 1 111 ? -10.421 0.014 -10.410 1.00 61.91 111 ILE A N 1
ATOM 855 C CA . ILE A 1 111 ? -11.140 -0.542 -11.559 1.00 61.91 111 ILE A CA 1
ATOM 856 C C . ILE A 1 111 ? -10.753 0.247 -12.814 1.00 61.91 111 ILE A C 1
ATOM 858 O O . ILE A 1 111 ? -10.741 1.479 -12.838 1.00 61.91 111 ILE A O 1
ATOM 862 N N . THR A 1 112 ? -10.377 -0.508 -13.844 1.00 52.47 112 THR A N 1
ATOM 863 C CA . THR A 1 112 ? -10.094 -0.002 -15.188 1.00 52.47 112 THR A CA 1
ATOM 864 C C . THR A 1 112 ? -11.273 0.847 -15.645 1.00 52.47 112 THR A C 1
ATOM 866 O O . THR A 1 112 ? -12.422 0.435 -15.486 1.00 52.47 112 THR A O 1
ATOM 869 N N . ASP A 1 113 ? -10.981 2.025 -16.192 1.00 43.62 113 ASP A N 1
ATOM 870 C CA . ASP A 1 113 ? -11.976 2.943 -16.745 1.00 43.62 113 ASP A CA 1
ATOM 871 C C . ASP A 1 113 ? -12.979 2.153 -17.617 1.00 43.62 113 ASP A C 1
ATOM 873 O O . ASP A 1 113 ? -12.609 1.614 -18.662 1.00 43.62 113 ASP A O 1
ATOM 877 N N . GLY A 1 114 ? -14.214 1.969 -17.126 1.00 42.72 114 GLY A N 1
ATOM 878 C CA . GLY A 1 114 ? -15.304 1.353 -17.894 1.00 42.72 114 GLY A CA 1
ATOM 879 C C . GLY A 1 114 ? -15.888 -0.008 -17.474 1.00 42.72 114 GLY A C 1
ATOM 880 O O . GLY A 1 114 ? -16.581 -0.597 -18.300 1.00 42.72 114 GLY A O 1
ATOM 881 N N . LYS A 1 115 ? -15.708 -0.534 -16.251 1.00 38.97 115 LYS A N 1
ATOM 882 C CA . LYS A 1 115 ? -16.513 -1.698 -15.789 1.00 38.97 115 LYS A CA 1
ATOM 883 C C . LYS A 1 115 ? -17.100 -1.555 -14.383 1.00 38.97 115 LYS A C 1
ATOM 885 O O . LYS A 1 115 ? -16.822 -2.344 -13.488 1.00 38.97 115 LYS A O 1
ATOM 890 N N . LEU A 1 116 ? -17.988 -0.577 -14.240 1.00 38.06 116 LEU A N 1
ATOM 891 C CA . LEU A 1 116 ? -19.221 -0.753 -13.472 1.00 38.06 116 LEU A CA 1
ATOM 892 C C . LEU A 1 116 ? -20.361 -0.831 -14.499 1.00 38.06 116 LEU A C 1
ATOM 894 O O . LEU A 1 116 ? -20.988 0.176 -14.818 1.00 38.06 116 LEU A O 1
ATOM 898 N N . MET A 1 117 ? -20.542 -2.013 -15.091 1.00 33.72 117 MET A N 1
ATOM 899 C CA . MET A 1 117 ? -21.799 -2.429 -15.721 1.00 33.72 117 MET A CA 1
ATOM 900 C C . MET A 1 117 ? -22.288 -3.667 -14.991 1.00 33.72 117 MET A C 1
ATOM 902 O O . MET A 1 117 ? -21.435 -4.557 -14.759 1.00 33.72 117 MET A O 1
#

Mean predicted aligned error: 6.53 Å

Solvent-accessible surface area (backbone atoms only — not comparable to full-atom values): 7176 Å² total; per-residue (Å²): 127,50,64,48,98,83,70,44,73,42,50,68,24,88,50,101,68,24,39,49,32,35,50,53,49,36,54,42,33,71,74,64,76,49,76,53,71,67,52,53,51,53,49,74,76,39,57,43,84,45,70,67,61,48,46,54,53,41,41,76,68,74,42,85,78,81,88,84,73,93,69,52,72,73,59,43,27,55,49,30,74,77,71,42,64,40,83,46,74,58,96,88,42,49,33,33,37,67,46,56,56,99,86,50,73,46,66,53,75,38,68,45,91,86,74,93,121